Protein AF-A0A7E4UP81-F1 (afdb_monomer)

pLDDT: mean 72.18, std 16.1, range [40.69, 91.38]

Sequence (116 aa):
MKLLLFVCFVAIYFVFVLARPSNDDQINLTSLDVSQNCSMCETVYGTVLKNVKPAEIADENAAHSYLFGECNYFRQLHAPFWQFCFELYTSHFQEVWDDLKGNVSVPVACAGLLAC

Foldseek 3Di:
DVPVVVVVVVVVVVVVVVPPPPPPLDDPPVPDDLVVLLVLLLVLLVQLLVPDDCQCLVDLVSVLVSLVVSLVVVVVVDSVSSVSSVCCSPPVSVLSSVCSVVVHDSNVSSCVPRVD

Mean predicted aligned error: 11.94 Å

Secondary structure (DSSP, 8-state):
--HHHHHHHHHHHHHHHH-PPPTTS---GGGS-HHHHHHHHHHHHHHHHHH--GGGSSSHHHHHHHHHHHHHHHHHH-HHHHHHHHHHHHHSHHHHHHHHHHT--HHHHHHHHH--

Neares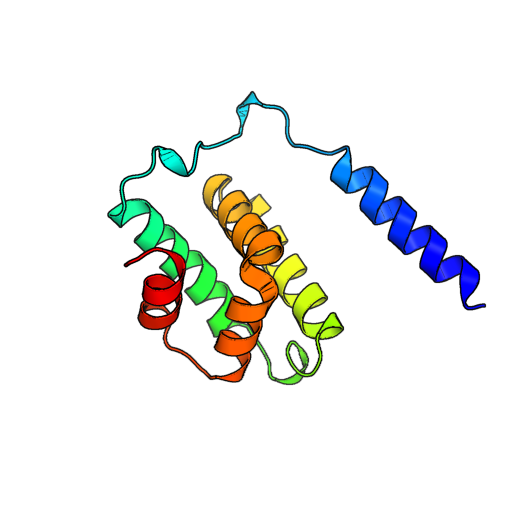t PDB structures (foldseek):
  2l3l-assembly1_A  TM=3.441E-01  e=9.301E+00  Homo sapiens

Organism: Panagrellus redivivus (NCBI:txid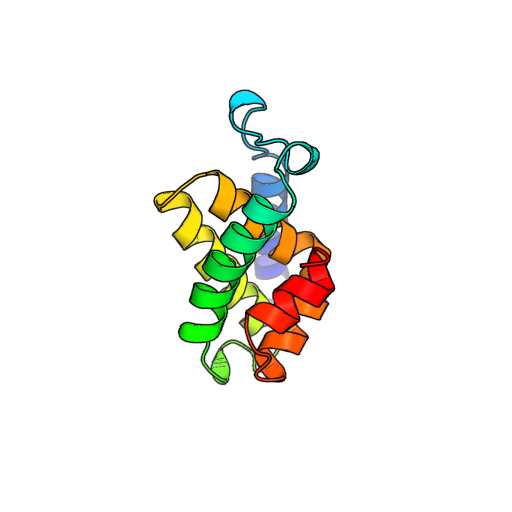6233)

Solvent-accessible surface area (backbone atoms only — not comparable to full-atom values): 6754 Å² total; per-residue (Å²): 130,72,67,64,60,53,53,52,52,52,52,53,50,52,57,51,69,68,57,60,77,63,85,87,73,67,73,61,73,88,75,52,54,70,70,55,53,41,54,49,38,41,52,52,44,46,54,51,66,70,68,62,48,74,76,39,60,70,43,72,68,37,32,50,55,44,54,54,51,56,27,58,54,29,58,76,74,42,68,67,57,18,52,52,39,46,46,41,60,72,77,36,39,69,63,55,50,50,38,66,74,64,72,55,54,48,71,59,56,36,26,75,76,69,75,92

Structure (mmCIF, N/CA/C/O backbone):
data_AF-A0A7E4UP81-F1
#
_entry.id   AF-A0A7E4UP81-F1
#
loop_
_atom_site.group_PDB
_atom_site.id
_atom_site.type_symbol
_atom_site.label_atom_id
_atom_site.label_alt_id
_atom_site.label_comp_id
_atom_site.label_asym_id
_atom_site.label_entity_id
_atom_site.label_seq_id
_atom_site.pdbx_PDB_ins_code
_atom_site.Cartn_x
_atom_site.Cartn_y
_atom_site.Cartn_z
_atom_site.occupancy
_atom_site.B_iso_or_equiv
_atom_site.auth_seq_id
_atom_site.auth_comp_id
_atom_site.auth_asym_id
_atom_site.auth_atom_id
_atom_site.pdbx_PDB_model_num
ATOM 1 N N . MET A 1 1 ? -14.163 28.470 11.508 1.00 48.84 1 MET A N 1
ATOM 2 C CA . MET A 1 1 ? -12.915 27.666 11.474 1.00 48.84 1 MET A CA 1
ATOM 3 C C . MET A 1 1 ? -12.943 26.451 10.528 1.00 48.84 1 MET A C 1
ATOM 5 O O . MET A 1 1 ? -11.920 25.800 10.419 1.00 48.84 1 MET A O 1
ATOM 9 N N . LYS A 1 2 ? -14.035 26.146 9.799 1.00 48.38 2 LYS A N 1
ATOM 10 C CA . LYS A 1 2 ? -14.081 25.011 8.843 1.00 48.38 2 LYS A CA 1
ATOM 11 C C . LYS A 1 2 ? -13.632 25.346 7.408 1.00 48.38 2 LYS A C 1
ATOM 13 O O . LYS A 1 2 ? -13.242 24.452 6.675 1.00 48.38 2 LYS A O 1
ATOM 18 N N . LEU A 1 3 ? -13.632 26.627 7.027 1.00 40.69 3 LEU A N 1
ATOM 19 C CA . LEU A 1 3 ? -13.307 27.059 5.660 1.00 40.69 3 LEU A CA 1
ATOM 20 C C . LEU A 1 3 ? -11.794 27.073 5.363 1.00 40.69 3 LEU A C 1
ATOM 22 O O . LEU A 1 3 ? -11.383 26.786 4.248 1.00 40.69 3 LEU A O 1
ATOM 26 N N . LEU A 1 4 ? -10.960 27.358 6.370 1.00 46.19 4 LEU A N 1
ATOM 27 C CA . LEU A 1 4 ? -9.501 27.465 6.210 1.00 46.19 4 LEU A CA 1
ATOM 28 C C . LEU A 1 4 ? -8.827 26.110 5.934 1.00 46.19 4 LEU A C 1
ATOM 30 O O . LEU A 1 4 ? -7.878 26.049 5.162 1.00 46.19 4 LEU A O 1
ATOM 34 N N . LEU A 1 5 ? -9.346 25.020 6.509 1.00 52.12 5 LEU A N 1
ATOM 35 C CA . LEU A 1 5 ? -8.818 23.669 6.282 1.00 52.12 5 LEU A CA 1
ATOM 36 C C . LEU A 1 5 ? -9.119 23.159 4.866 1.00 52.12 5 LEU A C 1
ATOM 38 O O . LEU A 1 5 ? -8.277 22.498 4.264 1.00 52.12 5 LEU A O 1
ATOM 42 N N . PHE A 1 6 ? -10.281 23.517 4.313 1.00 45.75 6 PHE A N 1
ATOM 43 C CA . PHE A 1 6 ? -10.682 23.104 2.967 1.00 45.75 6 PHE A CA 1
ATOM 44 C C . PHE A 1 6 ? -9.826 23.782 1.885 1.00 45.75 6 PHE A C 1
ATOM 46 O O . PHE A 1 6 ? -9.411 23.141 0.926 1.00 45.75 6 PHE A O 1
ATOM 53 N N . VAL A 1 7 ? -9.484 25.061 2.077 1.00 51.50 7 VAL A N 1
ATOM 54 C CA . VAL A 1 7 ? -8.616 25.807 1.149 1.00 51.50 7 VAL A CA 1
ATOM 55 C C . VAL A 1 7 ? -7.185 25.261 1.160 1.00 51.50 7 VAL A C 1
ATOM 57 O O . VAL A 1 7 ? -6.587 25.130 0.095 1.00 51.50 7 VAL A O 1
ATOM 60 N N . CYS A 1 8 ? -6.655 24.865 2.323 1.00 52.09 8 CYS A N 1
ATOM 61 C CA . CYS A 1 8 ? -5.348 24.204 2.392 1.00 52.09 8 CYS A CA 1
ATOM 62 C C . CYS A 1 8 ? -5.345 22.848 1.676 1.00 52.09 8 CYS A C 1
ATOM 64 O O . CYS A 1 8 ? -4.406 22.557 0.942 1.00 52.09 8 CYS A O 1
ATOM 66 N N . PHE A 1 9 ? -6.399 22.043 1.836 1.00 50.94 9 PHE A N 1
ATOM 67 C CA . PHE A 1 9 ? -6.503 20.743 1.168 1.00 50.94 9 PHE A CA 1
ATOM 68 C C . PHE A 1 9 ? -6.563 20.875 -0.356 1.00 50.94 9 PHE A C 1
ATOM 70 O O . PHE A 1 9 ? -5.840 20.172 -1.057 1.00 50.94 9 PHE A O 1
ATOM 77 N N . VAL A 1 10 ? -7.359 21.816 -0.873 1.00 54.91 10 VAL A N 1
ATOM 78 C CA . VAL A 1 10 ? -7.467 22.054 -2.322 1.00 54.91 10 VAL A CA 1
ATOM 79 C C . VAL A 1 10 ? -6.175 22.646 -2.888 1.00 54.91 10 VAL A C 1
ATOM 81 O O . VAL A 1 10 ? -5.772 22.264 -3.981 1.00 54.91 10 VAL A O 1
ATOM 84 N N . ALA A 1 11 ? -5.490 23.525 -2.149 1.00 51.44 11 ALA A N 1
ATOM 85 C CA . ALA A 1 11 ? -4.212 24.094 -2.576 1.00 51.44 11 ALA A CA 1
ATOM 86 C C . ALA A 1 11 ? -3.093 23.041 -2.627 1.00 51.44 11 ALA A C 1
ATOM 88 O O . ALA A 1 11 ? -2.320 23.023 -3.582 1.00 51.44 11 ALA A O 1
ATOM 89 N N . ILE A 1 12 ? -3.039 22.130 -1.649 1.00 56.78 12 ILE A N 1
ATOM 90 C CA . ILE A 1 12 ? -2.126 20.981 -1.682 1.00 56.78 12 ILE A CA 1
ATOM 91 C C . ILE A 1 12 ? -2.496 20.086 -2.871 1.00 56.78 12 ILE A C 1
ATOM 93 O O . ILE A 1 12 ? -1.644 19.802 -3.701 1.00 56.78 12 ILE A O 1
ATOM 97 N N . TYR A 1 13 ? -3.769 19.740 -3.058 1.00 52.66 13 TYR A N 1
ATOM 98 C CA . TYR A 1 13 ? -4.192 18.929 -4.204 1.00 52.66 13 TYR A CA 1
ATOM 99 C C . TYR A 1 13 ? -3.791 19.562 -5.553 1.00 52.66 13 TYR A C 1
ATOM 101 O O . TYR A 1 13 ? -3.226 18.888 -6.410 1.00 52.66 13 TYR A O 1
ATOM 109 N N . PHE A 1 14 ? -3.980 20.876 -5.724 1.00 46.19 14 PHE A N 1
ATOM 110 C CA . PHE A 1 14 ? -3.633 21.593 -6.958 1.00 46.19 14 PHE A CA 1
ATOM 111 C C . PHE A 1 14 ? -2.127 21.670 -7.234 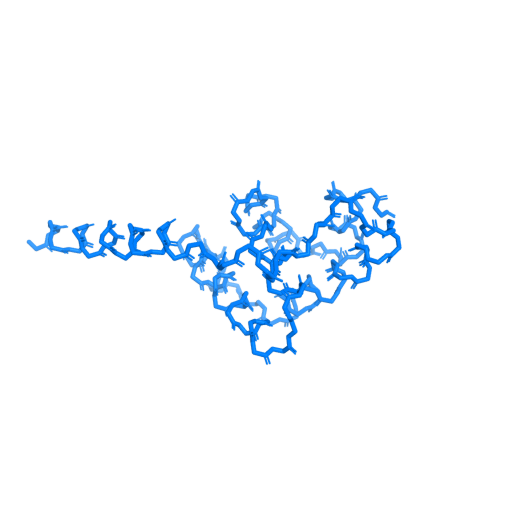1.00 46.19 14 PHE A C 1
ATOM 113 O O . PHE A 1 14 ? -1.710 21.533 -8.384 1.00 46.19 14 PHE A O 1
ATOM 120 N N . VAL A 1 15 ? -1.298 21.864 -6.203 1.00 52.16 15 VAL A N 1
ATOM 121 C CA . VAL A 1 15 ? 0.167 21.884 -6.362 1.00 52.16 15 VAL A CA 1
ATOM 122 C C . VAL A 1 15 ? 0.689 20.504 -6.774 1.00 52.16 15 VAL A C 1
ATOM 124 O O . VAL A 1 15 ? 1.609 20.422 -7.584 1.00 52.16 15 VAL A O 1
ATOM 127 N N . PHE A 1 16 ? 0.074 19.420 -6.296 1.00 46.56 16 PHE A N 1
ATOM 128 C CA . PHE A 1 16 ? 0.490 18.054 -6.626 1.00 46.56 16 PHE A CA 1
ATOM 129 C C . PHE A 1 16 ? -0.082 17.539 -7.957 1.00 46.56 16 PHE A C 1
ATOM 131 O O . PHE A 1 16 ? 0.612 16.811 -8.661 1.00 46.56 16 PHE A O 1
ATOM 138 N N . VAL A 1 17 ? -1.279 17.977 -8.369 1.00 46.94 17 VAL A N 1
ATOM 139 C CA . VAL A 1 17 ? -1.822 17.701 -9.718 1.00 46.94 17 VAL A CA 1
ATOM 140 C C . VAL A 1 17 ? -0.967 18.357 -10.814 1.00 46.94 17 VAL A C 1
ATOM 142 O O . VAL A 1 17 ? -0.847 17.812 -11.911 1.00 46.94 17 VAL A O 1
ATOM 145 N N . LEU A 1 18 ? -0.333 19.498 -10.518 1.00 43.16 18 LEU A N 1
ATOM 146 C CA . LEU A 1 18 ? 0.603 20.170 -11.429 1.00 43.16 18 LEU A CA 1
ATOM 147 C C . LEU A 1 18 ? 2.055 19.697 -11.280 1.00 43.16 18 LEU A C 1
ATOM 149 O O . LEU A 1 18 ? 2.826 19.824 -12.228 1.00 43.16 18 LEU A O 1
ATOM 153 N N . ALA A 1 19 ? 2.420 19.084 -10.152 1.00 44.66 19 ALA A N 1
ATOM 154 C CA . ALA A 1 19 ? 3.667 18.341 -10.000 1.00 44.66 19 ALA A CA 1
ATOM 155 C C . ALA A 1 19 ? 3.542 16.939 -10.623 1.00 44.66 19 ALA A C 1
ATOM 157 O O . ALA A 1 19 ? 3.831 15.926 -9.985 1.00 44.66 19 ALA A O 1
ATOM 158 N N . ARG A 1 20 ? 3.121 16.867 -11.893 1.00 44.19 20 ARG A N 1
ATOM 159 C CA . ARG A 1 20 ? 3.411 15.681 -12.699 1.00 44.19 20 ARG A CA 1
ATOM 160 C C . ARG A 1 20 ? 4.936 15.550 -12.761 1.00 44.19 20 ARG A C 1
ATOM 162 O O . ARG A 1 20 ? 5.588 16.522 -13.154 1.00 44.19 20 ARG A O 1
ATOM 169 N N . PRO A 1 21 ? 5.521 14.406 -12.372 1.00 43.66 21 PRO A N 1
ATOM 170 C CA . PRO A 1 21 ? 6.930 14.165 -12.638 1.00 43.66 21 PRO A CA 1
ATOM 171 C C . PRO A 1 21 ? 7.177 14.334 -14.142 1.00 43.66 21 PRO A C 1
ATOM 173 O O . PRO A 1 21 ? 6.340 13.945 -14.959 1.00 43.66 21 PRO A O 1
ATOM 176 N N . SER A 1 22 ? 8.292 14.988 -14.478 1.00 41.19 22 SER A N 1
ATOM 177 C CA . SER A 1 22 ? 8.764 15.171 -15.852 1.00 41.19 22 SER A CA 1
ATOM 178 C C . SER A 1 22 ? 8.688 13.844 -16.611 1.00 41.19 22 SER A C 1
ATOM 180 O O . SER A 1 22 ? 8.999 12.796 -16.048 1.00 41.19 22 SER A O 1
ATOM 182 N N . ASN A 1 23 ? 8.283 13.896 -17.881 1.00 47.31 23 ASN A N 1
ATOM 183 C CA . ASN A 1 23 ? 8.056 12.739 -18.760 1.00 47.31 23 ASN A CA 1
ATOM 184 C C . ASN A 1 23 ? 9.260 11.780 -18.915 1.00 47.31 23 ASN A C 1
ATOM 186 O O . ASN A 1 23 ? 9.097 10.734 -19.533 1.00 47.31 23 ASN A O 1
ATOM 190 N N . ASP A 1 24 ? 10.436 12.106 -18.376 1.00 41.22 24 ASP A N 1
ATOM 191 C CA . ASP A 1 24 ? 11.652 11.290 -18.481 1.00 41.22 24 ASP A CA 1
ATOM 192 C C . ASP A 1 24 ? 11.745 10.147 -17.451 1.00 41.22 24 ASP A C 1
ATOM 194 O O . ASP A 1 24 ? 12.525 9.222 -17.654 1.00 41.22 24 ASP A O 1
ATOM 198 N N . ASP A 1 25 ? 10.926 10.158 -16.390 1.00 47.91 25 ASP A N 1
ATOM 199 C CA . ASP A 1 25 ? 10.900 9.095 -15.365 1.00 47.91 25 ASP A CA 1
ATOM 200 C C . ASP A 1 25 ? 9.643 8.209 -15.431 1.00 47.91 25 ASP A C 1
ATOM 202 O O . ASP A 1 25 ? 9.455 7.344 -14.574 1.00 47.91 25 ASP A O 1
ATOM 206 N N . GLN A 1 26 ? 8.738 8.406 -16.400 1.00 47.19 26 GLN A N 1
ATOM 207 C CA . GLN A 1 26 ? 7.569 7.532 -16.543 1.00 47.19 26 GLN A CA 1
ATOM 208 C C . GLN A 1 26 ? 7.999 6.154 -17.043 1.00 47.19 26 GLN A C 1
ATOM 210 O O . GLN A 1 26 ? 8.260 5.958 -18.230 1.00 47.19 26 GLN A O 1
ATOM 215 N N . ILE A 1 27 ? 8.022 5.173 -16.142 1.00 51.94 27 ILE A N 1
ATOM 216 C CA . ILE A 1 27 ? 8.048 3.781 -16.559 1.00 51.94 27 ILE A CA 1
ATOM 217 C C . ILE A 1 27 ? 6.667 3.496 -17.121 1.00 51.94 27 ILE A C 1
ATOM 219 O O . ILE A 1 27 ? 5.651 3.616 -16.436 1.00 51.94 27 ILE A O 1
ATOM 223 N N . ASN A 1 28 ? 6.631 3.164 -18.406 1.00 47.62 28 ASN A N 1
ATOM 224 C CA . ASN A 1 28 ? 5.407 2.740 -19.043 1.00 47.62 28 ASN A CA 1
ATOM 225 C C . ASN A 1 28 ? 5.040 1.365 -18.469 1.00 47.62 28 ASN A C 1
ATOM 227 O O . ASN A 1 28 ? 5.555 0.339 -18.906 1.00 47.62 28 ASN A O 1
ATOM 231 N N . LEU A 1 29 ? 4.166 1.347 -17.464 1.00 51.94 29 LEU A N 1
ATOM 232 C CA . LEU A 1 29 ? 3.684 0.127 -16.806 1.00 51.94 29 LEU A CA 1
ATOM 233 C C . LEU A 1 29 ? 3.055 -0.869 -17.800 1.00 51.94 29 LEU A C 1
ATOM 235 O O . LEU A 1 29 ? 2.999 -2.064 -17.529 1.00 51.94 29 LEU A O 1
ATOM 239 N N . THR A 1 30 ? 2.666 -0.396 -18.992 1.00 51.09 30 THR A N 1
ATOM 240 C CA . THR A 1 30 ? 2.170 -1.232 -20.098 1.00 51.09 30 THR A CA 1
ATOM 241 C C . THR A 1 30 ? 3.256 -2.012 -20.851 1.00 51.09 30 THR A C 1
ATOM 243 O O . THR A 1 30 ? 2.918 -2.880 -21.652 1.00 51.09 30 THR A O 1
ATOM 246 N N . SER A 1 31 ? 4.547 -1.734 -20.618 1.00 50.12 31 SER A N 1
ATOM 247 C CA . SER A 1 31 ? 5.674 -2.473 -21.213 1.00 50.12 31 SER A CA 1
ATOM 248 C C . SER A 1 31 ? 6.398 -3.406 -20.238 1.00 50.12 31 SER A C 1
ATOM 250 O O . SER A 1 31 ? 7.404 -3.999 -20.623 1.00 50.12 31 SER A O 1
ATOM 252 N N . LEU A 1 32 ? 5.936 -3.517 -18.988 1.00 56.88 32 LEU A N 1
ATOM 253 C CA . LEU A 1 32 ? 6.443 -4.527 -18.060 1.00 56.88 32 LEU A CA 1
ATOM 254 C C . LEU A 1 32 ? 5.816 -5.888 -18.382 1.00 56.88 32 LEU A C 1
ATOM 256 O O . LEU A 1 32 ? 4.606 -5.997 -18.579 1.00 56.88 32 LEU A O 1
ATOM 260 N N . ASP A 1 33 ? 6.644 -6.933 -18.405 1.00 58.72 33 ASP A N 1
ATOM 261 C CA . ASP A 1 33 ? 6.169 -8.318 -18.447 1.00 58.72 33 ASP A CA 1
ATOM 262 C C . ASP A 1 33 ? 5.257 -8.594 -17.237 1.00 58.72 33 ASP A C 1
ATOM 264 O O . ASP A 1 33 ? 5.520 -8.106 -16.134 1.00 58.72 33 ASP A O 1
ATOM 268 N N . VAL A 1 34 ? 4.213 -9.416 -17.408 1.00 63.56 34 VAL A N 1
ATOM 269 C CA . VAL A 1 34 ? 3.241 -9.755 -16.340 1.00 63.56 34 VAL A CA 1
ATOM 270 C C . VAL A 1 34 ? 3.953 -10.207 -15.056 1.00 63.56 34 VAL A C 1
ATOM 272 O O . VAL A 1 34 ? 3.589 -9.805 -13.956 1.00 63.56 34 VAL A O 1
ATOM 275 N N . SER A 1 35 ? 5.047 -10.961 -15.191 1.00 60.97 35 SER A N 1
ATOM 276 C CA . SER A 1 35 ? 5.868 -11.427 -14.066 1.00 60.97 35 SER A CA 1
ATOM 277 C C . SER A 1 35 ? 6.556 -10.300 -13.280 1.00 60.97 35 SER A C 1
ATOM 279 O O . SER A 1 35 ? 6.707 -10.406 -12.061 1.00 60.97 35 SER A O 1
ATOM 281 N N . GLN A 1 36 ? 6.947 -9.208 -13.942 1.00 67.62 36 GLN A N 1
ATOM 282 C CA . GLN A 1 36 ? 7.546 -8.040 -13.293 1.00 67.62 36 GLN A CA 1
ATOM 283 C C . GLN A 1 36 ? 6.486 -7.224 -12.546 1.00 67.62 36 GLN A C 1
ATOM 285 O O . GLN A 1 36 ? 6.736 -6.797 -11.418 1.00 67.62 36 GLN A O 1
ATOM 290 N N . ASN A 1 37 ? 5.286 -7.093 -13.120 1.00 70.75 37 ASN A N 1
ATOM 291 C CA . ASN A 1 37 ? 4.146 -6.453 -12.459 1.00 70.75 37 ASN A CA 1
ATOM 292 C C . ASN A 1 37 ? 3.713 -7.219 -11.200 1.00 70.75 37 ASN A C 1
ATOM 294 O O . ASN A 1 37 ? 3.464 -6.601 -10.166 1.00 70.75 37 ASN A O 1
ATOM 298 N N . CYS A 1 38 ? 3.724 -8.553 -11.238 1.00 76.12 38 CYS A N 1
ATOM 299 C CA . CYS A 1 38 ? 3.416 -9.370 -10.064 1.00 76.12 38 CYS A CA 1
ATOM 300 C C . CYS A 1 38 ? 4.463 -9.226 -8.957 1.00 76.12 38 CYS A C 1
ATOM 302 O O . CYS A 1 38 ? 4.103 -9.000 -7.807 1.00 76.12 38 CYS A O 1
ATOM 304 N N . SER A 1 39 ? 5.758 -9.257 -9.288 1.00 80.94 39 SER A N 1
ATOM 305 C CA . SER A 1 39 ? 6.820 -9.062 -8.289 1.00 80.94 39 SER A CA 1
ATOM 306 C C . SER A 1 39 ? 6.791 -7.661 -7.657 1.00 80.94 39 SER A C 1
ATOM 308 O O . SER A 1 39 ? 7.006 -7.510 -6.447 1.00 80.94 39 SER A O 1
ATOM 310 N N . MET A 1 40 ? 6.485 -6.628 -8.449 1.00 80.31 40 MET A N 1
ATOM 311 C CA . MET A 1 40 ? 6.286 -5.272 -7.934 1.00 80.31 40 MET A CA 1
ATOM 312 C C . MET A 1 40 ? 5.062 -5.186 -7.029 1.00 80.31 40 MET A C 1
ATOM 314 O O . MET A 1 40 ? 5.159 -4.609 -5.944 1.00 80.31 40 MET A O 1
ATOM 318 N N . CYS A 1 41 ? 3.953 -5.808 -7.430 1.00 83.50 41 CYS A N 1
ATOM 319 C CA . CYS A 1 41 ? 2.758 -5.887 -6.608 1.00 83.50 41 CYS A CA 1
ATOM 320 C C . CYS A 1 41 ? 3.040 -6.570 -5.274 1.00 83.50 41 CYS A C 1
ATOM 322 O O . CYS A 1 41 ? 2.751 -5.986 -4.234 1.00 83.50 41 CYS A O 1
ATOM 324 N N . GLU A 1 42 ? 3.694 -7.732 -5.281 1.00 85.50 42 GLU A N 1
ATOM 325 C CA . GLU A 1 42 ? 4.021 -8.460 -4.056 1.00 85.50 42 GLU A CA 1
ATOM 326 C C . GLU A 1 42 ? 4.896 -7.643 -3.105 1.00 85.50 42 GLU A C 1
ATOM 328 O O . GLU A 1 42 ? 4.708 -7.679 -1.890 1.00 85.50 42 GLU A O 1
ATOM 333 N N . THR A 1 43 ? 5.835 -6.874 -3.652 1.00 86.12 43 THR A N 1
ATOM 334 C CA . THR A 1 43 ? 6.698 -6.004 -2.851 1.00 86.12 43 THR A CA 1
ATOM 335 C C . THR A 1 43 ? 5.900 -4.858 -2.234 1.00 86.12 43 THR A C 1
ATOM 337 O O . THR A 1 43 ? 5.999 -4.621 -1.031 1.00 86.12 43 THR A O 1
ATOM 340 N N . VAL A 1 44 ? 5.083 -4.162 -3.032 1.00 85.88 44 VAL A N 1
ATOM 341 C CA . VAL A 1 44 ? 4.292 -3.021 -2.551 1.00 85.88 44 VAL A CA 1
ATOM 342 C C . VAL A 1 44 ? 3.232 -3.476 -1.553 1.00 85.88 44 VAL A C 1
ATOM 344 O O . VAL A 1 44 ? 3.217 -2.989 -0.422 1.00 85.88 44 VAL A O 1
ATOM 347 N N . TYR A 1 45 ? 2.410 -4.463 -1.911 1.00 86.62 45 TYR A N 1
ATOM 348 C CA . TYR A 1 45 ? 1.413 -5.036 -1.008 1.00 86.62 45 TYR A CA 1
ATOM 349 C C . TYR A 1 45 ? 2.045 -5.680 0.219 1.00 86.62 45 TYR A C 1
ATOM 351 O O . TYR A 1 45 ? 1.509 -5.549 1.313 1.00 86.62 45 TYR A O 1
ATOM 359 N N . GLY A 1 46 ? 3.192 -6.343 0.075 1.00 84.25 46 GLY A N 1
ATOM 360 C CA . GLY A 1 46 ? 3.912 -6.940 1.194 1.00 84.25 46 GLY A CA 1
ATOM 361 C C . GLY A 1 46 ? 4.353 -5.904 2.223 1.00 84.25 46 GLY A C 1
ATOM 362 O O . GLY A 1 46 ? 4.240 -6.150 3.422 1.00 84.25 46 GLY A O 1
ATOM 363 N N . THR A 1 47 ? 4.812 -4.731 1.787 1.00 83.88 47 THR A N 1
ATOM 364 C CA . THR A 1 47 ? 5.153 -3.632 2.700 1.00 83.88 47 THR A CA 1
ATOM 365 C C . THR A 1 47 ? 3.909 -3.025 3.342 1.00 83.88 47 THR A C 1
ATOM 367 O O . THR A 1 47 ? 3.875 -2.892 4.566 1.00 83.88 47 THR A O 1
ATOM 370 N N . VAL A 1 48 ? 2.882 -2.722 2.543 1.00 84.88 48 VAL A N 1
ATOM 371 C CA . VAL A 1 48 ? 1.637 -2.101 3.020 1.00 84.88 48 VAL A CA 1
ATOM 372 C C . VAL A 1 48 ? 0.907 -3.030 4.004 1.00 84.88 48 VAL A C 1
ATOM 374 O O . VAL A 1 48 ? 0.600 -2.640 5.123 1.00 84.88 48 VAL A O 1
ATOM 377 N N . LEU A 1 49 ? 0.694 -4.303 3.664 1.00 79.50 49 LEU A N 1
ATOM 378 C CA . LEU A 1 49 ? -0.003 -5.253 4.543 1.00 79.50 49 LEU A CA 1
ATOM 379 C C . LEU A 1 49 ? 0.795 -5.614 5.802 1.00 79.50 49 LEU A C 1
ATOM 381 O O . LEU A 1 49 ? 0.208 -5.951 6.825 1.00 79.50 49 LEU A O 1
ATOM 385 N N . LYS A 1 50 ? 2.131 -5.571 5.762 1.00 78.38 50 LYS A N 1
ATOM 386 C CA . LYS A 1 50 ? 2.952 -5.925 6.930 1.00 78.38 50 LYS A CA 1
ATOM 387 C C . LYS A 1 50 ? 2.934 -4.849 8.012 1.00 78.38 50 LYS A C 1
ATOM 389 O O . LYS A 1 50 ? 3.060 -5.176 9.193 1.00 78.38 50 LYS A O 1
ATOM 394 N N . ASN A 1 51 ? 2.845 -3.585 7.611 1.00 79.88 51 ASN A N 1
ATOM 395 C CA . ASN A 1 51 ? 2.984 -2.453 8.524 1.00 79.88 51 ASN A CA 1
ATOM 396 C C . ASN A 1 51 ? 1.638 -1.886 8.985 1.00 79.88 51 ASN A C 1
ATOM 398 O O . ASN A 1 51 ? 1.618 -1.172 9.990 1.00 79.88 51 ASN A O 1
ATOM 402 N N . VAL A 1 52 ? 0.545 -2.232 8.298 1.00 86.69 52 VAL A N 1
ATOM 403 C CA . VAL A 1 52 ? -0.785 -1.699 8.586 1.00 86.69 52 VAL A CA 1
ATOM 404 C C . VAL A 1 52 ? -1.282 -2.105 9.972 1.00 86.69 52 VAL A C 1
ATOM 406 O O . VAL A 1 52 ? -1.251 -3.268 10.384 1.00 86.69 52 VAL A O 1
ATOM 409 N N . LYS A 1 53 ? -1.788 -1.121 10.708 1.00 88.75 53 LYS A N 1
ATOM 410 C CA . LYS A 1 53 ? -2.448 -1.297 12.001 1.00 88.75 53 LYS A CA 1
ATOM 411 C C . LYS A 1 53 ? -3.952 -1.090 11.853 1.00 88.75 53 LYS A C 1
ATOM 413 O O . LYS A 1 53 ? -4.381 -0.276 11.041 1.00 88.75 53 LYS A O 1
ATOM 418 N N . PRO A 1 54 ? -4.781 -1.697 12.722 1.00 84.62 54 PRO A N 1
ATOM 419 C CA . PRO A 1 54 ? -6.234 -1.517 12.663 1.00 84.62 54 PRO A CA 1
ATOM 420 C C . PRO A 1 54 ? -6.690 -0.049 12.699 1.00 84.62 54 PRO A C 1
ATOM 422 O O . PRO A 1 54 ? -7.668 0.309 12.055 1.00 84.62 54 PRO A O 1
ATOM 425 N N . ALA A 1 55 ? -5.968 0.815 13.420 1.00 86.06 55 ALA A N 1
ATOM 426 C CA . ALA A 1 55 ? -6.273 2.245 13.496 1.00 86.06 55 ALA A CA 1
ATOM 427 C C . ALA A 1 55 ? -6.023 2.998 12.175 1.00 86.06 55 ALA A C 1
ATOM 429 O O . ALA A 1 55 ? -6.640 4.030 11.939 1.00 86.06 55 ALA A O 1
ATOM 430 N N . GLU A 1 56 ? -5.133 2.488 11.325 1.00 86.38 56 GLU A N 1
ATOM 431 C CA . GLU A 1 56 ? -4.749 3.100 10.047 1.00 86.38 56 GLU A CA 1
ATOM 432 C C . GLU A 1 56 ? -5.748 2.776 8.930 1.00 86.38 56 GLU A C 1
ATOM 434 O O . 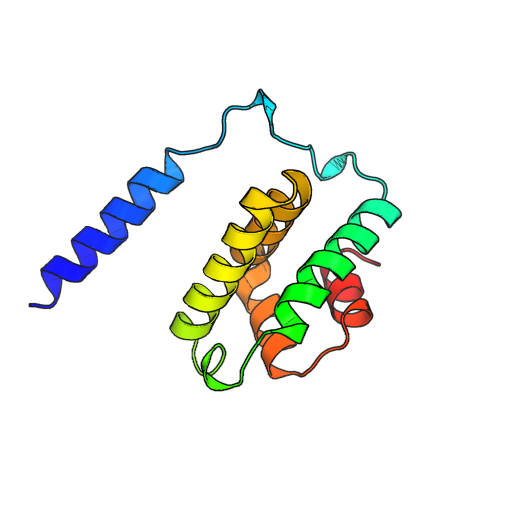GLU A 1 56 ? -5.722 3.417 7.891 1.00 86.38 56 GLU A O 1
ATOM 439 N N . ILE A 1 57 ? -6.663 1.828 9.158 1.00 87.75 57 ILE A N 1
ATOM 440 C CA . ILE A 1 57 ? -7.707 1.420 8.202 1.00 87.75 57 ILE A CA 1
ATOM 441 C C . ILE A 1 57 ? -9.119 1.482 8.794 1.00 87.75 57 ILE A C 1
ATOM 443 O O . ILE A 1 57 ? -10.063 0.956 8.202 1.00 87.75 57 ILE A O 1
ATOM 447 N N . ALA A 1 58 ? -9.260 2.115 9.962 1.00 87.00 58 ALA A N 1
ATOM 448 C CA . ALA A 1 58 ? -10.520 2.224 10.695 1.00 87.00 58 ALA A CA 1
ATOM 449 C C . ALA A 1 58 ? -11.581 3.037 9.936 1.00 87.00 58 ALA A C 1
ATOM 451 O O . ALA A 1 58 ? -12.775 2.762 10.046 1.00 87.00 58 ALA A O 1
ATOM 452 N N . ASP A 1 59 ? -11.138 4.023 9.160 1.00 91.38 59 ASP A N 1
ATOM 453 C CA . ASP A 1 59 ? -11.965 4.826 8.274 1.00 91.38 59 ASP A CA 1
ATOM 454 C C . ASP A 1 59 ? -11.186 5.214 7.011 1.00 91.38 59 ASP A C 1
ATOM 456 O O . ASP A 1 59 ? -9.974 5.009 6.907 1.00 91.38 59 ASP A O 1
ATOM 460 N N . GLU A 1 60 ? -11.910 5.771 6.046 1.00 87.56 60 GLU A N 1
ATOM 461 C CA . GLU A 1 60 ? -11.392 6.121 4.725 1.00 87.56 60 GLU A CA 1
ATOM 462 C C . GLU A 1 60 ? -10.258 7.160 4.788 1.00 87.56 60 GLU A C 1
ATOM 464 O O . GLU A 1 60 ? -9.267 7.052 4.068 1.00 87.56 60 GLU A O 1
ATOM 469 N N . ASN A 1 61 ? -10.338 8.142 5.694 1.00 89.19 61 ASN A N 1
ATOM 470 C CA . ASN A 1 61 ? -9.316 9.185 5.818 1.00 89.19 61 ASN A CA 1
ATOM 471 C C . ASN A 1 61 ? -8.027 8.643 6.441 1.00 89.19 61 ASN A C 1
ATOM 473 O O . ASN A 1 61 ? -6.924 9.033 6.034 1.00 89.19 61 ASN A O 1
ATOM 477 N N . ALA A 1 62 ? -8.162 7.758 7.430 1.00 87.38 62 ALA A N 1
ATOM 478 C CA . ALA A 1 62 ? -7.033 7.041 8.005 1.00 87.38 62 ALA A CA 1
ATOM 479 C C . ALA A 1 62 ? -6.338 6.193 6.928 1.00 87.38 62 ALA A C 1
ATOM 481 O O . ALA A 1 62 ? -5.123 6.315 6.758 1.00 87.38 62 ALA A O 1
ATOM 482 N N . ALA A 1 63 ? -7.118 5.455 6.128 1.00 87.69 63 ALA A N 1
ATOM 483 C CA . ALA A 1 63 ? -6.605 4.618 5.047 1.00 87.69 63 ALA A CA 1
ATOM 484 C C . ALA A 1 63 ? -5.892 5.440 3.962 1.00 87.69 63 ALA A C 1
ATOM 486 O O . ALA A 1 63 ? -4.791 5.079 3.543 1.00 87.69 63 ALA A O 1
ATOM 487 N N . HIS A 1 64 ? -6.453 6.588 3.561 1.00 88.44 64 HIS A N 1
ATOM 488 C CA . HIS A 1 64 ? -5.790 7.512 2.637 1.00 88.44 64 HIS A CA 1
ATOM 489 C C . HIS A 1 64 ? -4.452 8.009 3.183 1.00 88.44 64 HIS A C 1
ATOM 491 O O . HIS A 1 64 ? -3.450 8.003 2.470 1.00 88.44 64 HIS A O 1
ATOM 497 N N . SER A 1 65 ? -4.430 8.433 4.449 1.00 89.62 65 SER A N 1
ATOM 498 C CA . SER A 1 65 ? -3.219 8.955 5.089 1.00 89.62 65 SER A CA 1
ATOM 499 C C . SER A 1 65 ? -2.133 7.885 5.186 1.00 89.62 65 SER A C 1
ATOM 501 O O . SER A 1 65 ? -0.961 8.169 4.936 1.00 89.62 65 SER A O 1
ATOM 503 N N . TYR A 1 66 ? -2.533 6.655 5.509 1.00 89.56 66 TYR A N 1
ATOM 504 C CA . TYR A 1 66 ? -1.652 5.501 5.595 1.00 89.56 66 TYR A CA 1
ATOM 505 C C . TYR A 1 66 ? -1.053 5.130 4.232 1.00 89.56 66 TYR A C 1
ATOM 507 O O . TYR A 1 66 ? 0.166 5.173 4.069 1.00 89.56 66 TYR A O 1
ATOM 515 N N . LEU A 1 67 ? -1.897 4.859 3.230 1.00 87.94 67 LEU A N 1
ATOM 516 C CA . LEU A 1 67 ? -1.455 4.473 1.885 1.00 87.94 67 LEU A CA 1
ATOM 517 C C . LEU A 1 67 ? -0.591 5.553 1.232 1.00 87.94 67 LEU A C 1
ATOM 519 O O . LEU A 1 67 ? 0.439 5.249 0.635 1.00 87.94 67 LEU A O 1
ATOM 523 N N . PHE A 1 68 ? -0.948 6.827 1.404 1.00 87.81 68 PHE A N 1
ATOM 524 C CA . PHE A 1 68 ? -0.122 7.931 0.928 1.00 87.81 68 PHE A CA 1
ATOM 525 C C . PHE A 1 68 ? 1.259 7.952 1.605 1.00 87.81 68 PHE A C 1
ATOM 527 O O . PHE A 1 68 ? 2.271 8.209 0.946 1.00 87.81 68 PHE A O 1
ATOM 534 N N . GLY A 1 69 ? 1.321 7.679 2.911 1.00 87.88 69 GLY A N 1
ATOM 535 C CA . GLY A 1 69 ? 2.573 7.566 3.661 1.00 87.88 69 GLY A CA 1
ATOM 536 C C . GLY A 1 69 ? 3.464 6.431 3.149 1.00 87.88 69 GLY A C 1
ATOM 537 O O . GLY A 1 69 ? 4.635 6.666 2.842 1.00 87.88 69 GLY A O 1
ATOM 538 N N . GLU A 1 70 ? 2.896 5.237 2.983 1.00 88.00 70 GLU A N 1
ATOM 539 C CA . GLU A 1 70 ? 3.602 4.057 2.465 1.00 88.00 70 GLU A CA 1
ATOM 540 C C . GLU A 1 70 ? 4.090 4.269 1.028 1.00 88.00 70 GLU A C 1
ATOM 542 O O . GLU A 1 70 ? 5.240 3.972 0.705 1.00 88.00 70 GLU A O 1
ATOM 547 N N . CYS A 1 71 ? 3.283 4.881 0.159 1.00 86.69 71 CYS A N 1
ATOM 548 C CA . CYS A 1 71 ? 3.756 5.198 -1.182 1.00 86.69 71 CYS A CA 1
ATOM 549 C C . CYS A 1 71 ? 4.933 6.181 -1.141 1.00 86.69 71 CYS A C 1
ATOM 551 O O . CYS A 1 71 ? 5.950 5.935 -1.784 1.00 86.69 71 CYS A O 1
ATOM 553 N N . ASN A 1 72 ? 4.887 7.238 -0.322 1.00 84.94 72 ASN A N 1
ATOM 554 C CA . ASN A 1 72 ? 6.025 8.162 -0.179 1.00 84.94 72 ASN A CA 1
ATOM 555 C C . ASN A 1 72 ? 7.309 7.500 0.333 1.00 84.94 72 ASN A C 1
ATOM 557 O O . ASN A 1 72 ? 8.397 7.977 0.002 1.00 84.94 72 ASN A O 1
ATOM 561 N N . TYR A 1 73 ? 7.211 6.402 1.080 1.00 84.50 73 TYR A N 1
ATOM 562 C CA . TYR A 1 73 ? 8.373 5.596 1.438 1.00 84.50 73 TYR A CA 1
ATOM 563 C C . TYR A 1 73 ? 9.038 4.975 0.193 1.00 84.50 73 TYR A C 1
ATOM 565 O O . TYR A 1 73 ? 10.251 5.107 0.014 1.00 84.50 73 TYR A O 1
ATOM 573 N N . PHE A 1 74 ? 8.260 4.420 -0.744 1.00 80.44 74 PHE A N 1
ATOM 574 C CA . PHE A 1 74 ? 8.790 3.859 -1.996 1.00 80.44 74 PHE A CA 1
ATOM 575 C C . PHE A 1 74 ? 9.469 4.882 -2.909 1.00 80.44 74 PHE A C 1
ATOM 577 O O . PHE A 1 74 ? 10.391 4.522 -3.646 1.00 80.44 74 PHE A O 1
ATOM 584 N N . ARG A 1 75 ? 9.090 6.164 -2.819 1.00 76.69 75 ARG A N 1
ATOM 585 C CA . ARG A 1 75 ? 9.742 7.255 -3.566 1.00 76.69 75 ARG A CA 1
ATOM 586 C C . ARG A 1 75 ? 11.241 7.348 -3.289 1.00 76.69 75 ARG A C 1
ATOM 588 O O . ARG A 1 75 ? 11.992 7.789 -4.152 1.00 76.69 75 ARG A O 1
ATOM 595 N N . GLN A 1 76 ? 11.668 6.955 -2.091 1.00 73.31 76 GLN A N 1
ATOM 596 C CA . GLN A 1 76 ? 13.072 6.989 -1.677 1.00 73.31 76 GLN A CA 1
ATOM 597 C C . GLN A 1 76 ? 13.824 5.704 -2.030 1.00 73.31 76 GLN A C 1
ATOM 599 O O . GLN A 1 76 ? 15.052 5.707 -2.046 1.00 73.31 76 GLN A O 1
ATOM 604 N N . LEU A 1 77 ? 13.101 4.614 -2.296 1.00 68.88 77 LEU A N 1
ATOM 605 C CA . LEU A 1 77 ? 13.691 3.312 -2.572 1.00 68.88 77 LEU A CA 1
ATOM 606 C C . LEU A 1 77 ? 13.951 3.116 -4.061 1.00 68.88 77 LEU A C 1
ATOM 608 O O . LEU A 1 77 ? 15.071 2.772 -4.432 1.00 68.88 77 LEU A O 1
ATOM 612 N N . HIS A 1 78 ? 12.928 3.287 -4.908 1.00 71.44 78 HIS A N 1
ATOM 613 C CA . HIS A 1 78 ? 13.028 2.944 -6.327 1.00 71.44 78 HIS A CA 1
ATOM 614 C C . HIS A 1 78 ? 11.803 3.460 -7.122 1.00 71.44 78 HIS A C 1
ATOM 616 O O . HIS A 1 78 ? 10.655 3.175 -6.771 1.00 71.44 78 HIS A O 1
ATOM 622 N N . ALA A 1 79 ? 12.036 4.200 -8.216 1.00 72.81 79 ALA A N 1
ATOM 623 C CA . ALA A 1 79 ? 11.001 4.910 -8.989 1.00 72.81 79 ALA A CA 1
ATOM 624 C C . ALA A 1 79 ? 9.775 4.070 -9.444 1.00 72.81 79 ALA A C 1
ATOM 626 O O . ALA A 1 79 ? 8.653 4.545 -9.251 1.00 72.81 79 ALA A O 1
ATOM 627 N N . PRO A 1 80 ? 9.914 2.837 -9.982 1.00 78.75 80 PRO A N 1
ATOM 628 C CA . PRO A 1 80 ? 8.758 2.040 -10.408 1.00 78.75 80 PRO A CA 1
ATOM 629 C C . PRO A 1 80 ? 7.837 1.626 -9.261 1.00 78.75 80 PRO A C 1
ATOM 631 O O . PRO A 1 80 ? 6.625 1.619 -9.438 1.00 78.75 80 PRO A O 1
ATOM 634 N N . PHE A 1 81 ? 8.371 1.324 -8.074 1.00 80.69 81 PHE A N 1
ATOM 635 C CA . PHE A 1 81 ? 7.536 0.929 -6.932 1.00 80.69 81 PHE A CA 1
ATOM 636 C C . PHE A 1 81 ? 6.717 2.109 -6.413 1.00 80.69 81 PHE A C 1
ATOM 638 O O . PHE A 1 81 ? 5.563 1.941 -6.032 1.00 80.69 81 PHE A O 1
ATOM 645 N N . TRP A 1 82 ? 7.291 3.315 -6.454 1.00 81.31 82 TRP A N 1
ATOM 646 C CA . TRP A 1 82 ? 6.562 4.547 -6.167 1.00 81.31 82 TRP A CA 1
ATOM 647 C C . TRP A 1 82 ? 5.397 4.757 -7.133 1.00 81.31 82 TRP A C 1
ATOM 649 O O . TRP A 1 82 ? 4.280 4.989 -6.680 1.00 81.31 82 TRP A O 1
ATOM 659 N N . GLN A 1 83 ? 5.652 4.666 -8.442 1.00 81.62 83 GLN A N 1
ATOM 660 C CA . GLN A 1 83 ? 4.628 4.887 -9.469 1.00 81.62 83 GLN A CA 1
ATOM 661 C C . GLN A 1 83 ? 3.500 3.871 -9.349 1.00 81.62 83 GLN A C 1
ATOM 663 O O . GLN A 1 83 ? 2.335 4.252 -9.313 1.00 81.62 83 GLN A O 1
ATOM 668 N N . PHE A 1 84 ? 3.865 2.604 -9.190 1.00 82.44 84 PHE A N 1
ATOM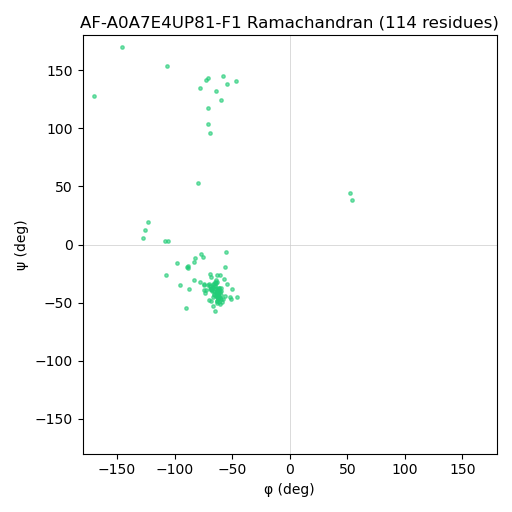 669 C CA . PHE A 1 84 ? 2.924 1.516 -9.008 1.00 82.44 84 PHE A CA 1
ATOM 670 C C . PHE A 1 84 ? 2.097 1.668 -7.720 1.00 82.44 84 PHE A C 1
ATOM 672 O O . PHE A 1 84 ? 0.875 1.559 -7.745 1.00 82.44 84 PHE A O 1
ATOM 679 N N . CYS A 1 85 ? 2.728 2.011 -6.591 1.00 86.25 85 CYS A N 1
ATOM 680 C CA . CYS A 1 85 ? 1.999 2.285 -5.348 1.00 86.25 85 CYS A CA 1
ATOM 681 C C . CYS A 1 85 ? 1.022 3.457 -5.514 1.00 86.25 85 CYS A C 1
ATOM 683 O O . CYS A 1 85 ? -0.115 3.393 -5.051 1.00 86.25 85 CYS A O 1
ATOM 685 N N . PHE A 1 86 ? 1.436 4.519 -6.213 1.00 85.31 86 PHE A N 1
ATOM 686 C CA . PHE A 1 86 ? 0.565 5.661 -6.481 1.00 85.31 86 PHE A CA 1
ATOM 687 C C . PHE A 1 86 ? -0.601 5.325 -7.404 1.00 85.31 86 PHE A C 1
ATOM 689 O O . PHE A 1 86 ? -1.699 5.845 -7.212 1.00 85.31 86 PHE A O 1
ATOM 696 N N . GLU A 1 87 ? -0.390 4.463 -8.392 1.00 84.19 87 GLU A N 1
ATOM 697 C CA . GLU A 1 87 ? -1.456 3.962 -9.254 1.00 84.19 87 GLU A CA 1
ATOM 698 C C . GLU A 1 87 ? -2.487 3.176 -8.443 1.00 84.19 87 GLU A C 1
ATOM 700 O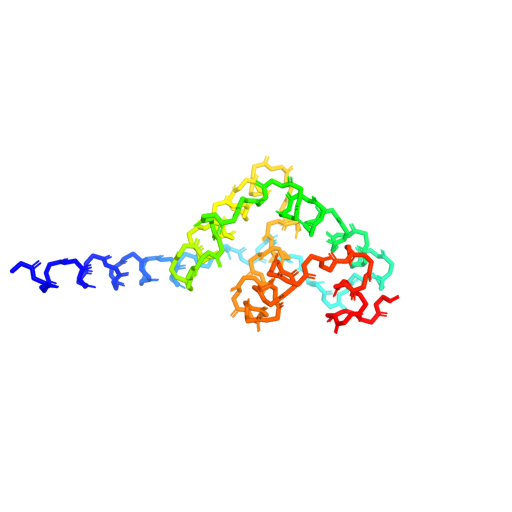 O . GLU A 1 87 ? -3.676 3.482 -8.521 1.00 84.19 87 GLU A O 1
ATOM 705 N N . LEU A 1 88 ? -2.037 2.262 -7.576 1.00 81.94 88 LEU A N 1
ATOM 706 C CA . LEU A 1 88 ? -2.920 1.542 -6.658 1.00 81.94 88 LEU A CA 1
ATOM 707 C C . LEU A 1 88 ? -3.698 2.501 -5.751 1.00 81.94 88 LEU A C 1
ATOM 709 O O . LEU A 1 88 ? -4.916 2.404 -5.635 1.00 81.94 88 LEU A O 1
ATOM 713 N N . TYR A 1 89 ? -3.008 3.474 -5.159 1.00 84.19 89 TYR A N 1
ATOM 714 C CA . TYR A 1 89 ? -3.611 4.477 -4.285 1.00 84.19 89 TYR A CA 1
ATOM 715 C C . TYR A 1 89 ? -4.630 5.382 -4.997 1.00 84.19 89 TYR A C 1
ATOM 717 O O . TYR A 1 89 ? -5.580 5.837 -4.369 1.00 84.19 89 TYR A O 1
ATOM 725 N N . THR A 1 90 ? -4.449 5.686 -6.284 1.00 81.69 90 THR A N 1
ATOM 726 C CA . THR A 1 90 ? -5.325 6.629 -7.005 1.00 81.69 90 THR A CA 1
ATOM 727 C C . THR A 1 90 ? -6.444 5.949 -7.785 1.00 81.69 90 THR A C 1
ATOM 729 O O . THR A 1 90 ? -7.536 6.509 -7.866 1.00 81.69 90 THR A O 1
ATOM 732 N N . SER A 1 91 ? -6.190 4.763 -8.339 1.00 82.94 91 SER A N 1
ATOM 733 C CA . SER A 1 91 ? -7.112 4.064 -9.246 1.00 82.94 91 SER A CA 1
ATOM 734 C C . SER A 1 91 ? -7.788 2.855 -8.601 1.00 82.94 91 SER A C 1
ATOM 736 O O . SER A 1 91 ? -8.908 2.527 -8.974 1.00 82.94 91 SER A O 1
ATOM 738 N N . HIS A 1 92 ? -7.151 2.242 -7.597 1.00 83.75 92 HIS A N 1
ATOM 739 C CA . HIS A 1 92 ? -7.609 1.004 -6.952 1.00 83.75 92 HIS A CA 1
ATOM 740 C C . HIS A 1 92 ? -7.801 1.152 -5.438 1.00 83.75 92 HIS A C 1
ATOM 742 O O . HIS A 1 92 ? -7.840 0.164 -4.710 1.00 83.75 92 HIS A O 1
ATOM 748 N N . PHE A 1 93 ? -7.937 2.386 -4.939 1.00 85.50 93 PHE A N 1
ATOM 749 C CA . PHE A 1 93 ? -7.988 2.672 -3.503 1.00 85.50 93 PHE A CA 1
ATOM 750 C C . PHE A 1 93 ? -9.003 1.810 -2.744 1.00 85.50 93 PHE A C 1
ATOM 752 O O . PHE A 1 93 ? -8.682 1.264 -1.693 1.00 85.50 93 PHE A O 1
ATOM 759 N N . GLN A 1 94 ? -10.222 1.688 -3.277 1.00 87.19 94 GLN A N 1
ATOM 760 C CA . GLN A 1 94 ? -11.298 0.964 -2.603 1.00 87.19 94 GLN A CA 1
ATOM 761 C C . GLN A 1 94 ? -10.984 -0.533 -2.482 1.00 87.19 94 GLN A C 1
ATOM 763 O O . GLN A 1 94 ? -11.170 -1.104 -1.412 1.00 87.19 94 GLN A O 1
ATOM 768 N N . GLU A 1 95 ? -10.454 -1.135 -3.548 1.00 87.12 95 GLU A N 1
ATOM 769 C CA . GLU A 1 95 ? -10.039 -2.542 -3.589 1.00 87.12 95 GLU A CA 1
ATOM 770 C C . GLU A 1 95 ? -8.903 -2.791 -2.589 1.00 87.12 95 GLU A C 1
ATOM 772 O O . GLU A 1 95 ? -9.008 -3.662 -1.728 1.00 87.12 95 GLU A O 1
ATOM 777 N N . VAL A 1 96 ? -7.878 -1.931 -2.608 1.00 86.06 96 VAL A N 1
ATOM 778 C CA . VAL A 1 96 ? -6.744 -1.988 -1.672 1.00 86.06 96 VAL A CA 1
ATOM 779 C C . VAL A 1 96 ? -7.221 -1.850 -0.221 1.00 86.06 96 VAL A C 1
ATOM 781 O O . VAL A 1 96 ? -6.765 -2.570 0.666 1.00 86.06 96 VAL A O 1
ATOM 784 N N . TRP A 1 97 ? -8.139 -0.922 0.059 1.00 88.12 97 TRP A N 1
ATOM 785 C CA . TRP A 1 97 ? -8.652 -0.716 1.413 1.00 88.12 97 TRP A CA 1
ATOM 786 C C . TRP A 1 97 ? -9.497 -1.897 1.898 1.00 88.12 97 TRP A C 1
ATOM 788 O O . TRP A 1 97 ? -9.410 -2.282 3.069 1.00 88.12 97 TRP A O 1
ATOM 798 N N . ASP A 1 98 ? -10.293 -2.498 1.018 1.00 87.69 98 ASP A N 1
ATOM 799 C CA . ASP A 1 98 ? -11.056 -3.701 1.334 1.00 87.69 98 ASP A CA 1
ATOM 800 C C . ASP A 1 98 ? -10.133 -4.898 1.607 1.00 87.69 98 ASP A C 1
ATOM 802 O O . ASP A 1 98 ? -10.343 -5.598 2.601 1.00 87.69 98 ASP A O 1
ATOM 806 N N . ASP A 1 99 ? -9.047 -5.052 0.848 1.00 87.06 99 ASP A N 1
ATOM 807 C CA . ASP A 1 99 ? -8.023 -6.077 1.085 1.00 87.06 99 ASP A CA 1
ATOM 808 C C . ASP A 1 99 ? -7.310 -5.892 2.432 1.00 87.06 99 ASP A C 1
ATOM 810 O O . ASP A 1 99 ? -7.115 -6.858 3.183 1.00 87.06 99 ASP A O 1
ATOM 814 N N . LEU A 1 100 ? -6.984 -4.641 2.785 1.00 84.00 100 LEU A N 1
ATOM 815 C CA . LEU A 1 100 ? -6.375 -4.295 4.072 1.00 84.00 100 LEU A CA 1
ATOM 816 C C . LEU A 1 100 ? -7.287 -4.643 5.256 1.00 84.00 100 LEU A C 1
ATOM 818 O O . LEU A 1 100 ? -6.810 -5.118 6.287 1.00 84.00 100 LEU A O 1
ATOM 822 N N . LYS A 1 101 ? -8.603 -4.440 5.118 1.00 86.44 101 LYS A N 1
ATOM 823 C CA . LYS A 1 101 ? -9.594 -4.833 6.138 1.00 86.44 101 LYS A CA 1
ATOM 824 C C . LYS A 1 101 ? -9.827 -6.343 6.164 1.00 86.44 101 LYS A C 1
ATOM 826 O O . LYS A 1 101 ? -10.076 -6.904 7.230 1.00 86.44 101 LYS A O 1
ATOM 831 N N . GLY A 1 102 ? -9.776 -6.986 5.000 1.00 80.06 102 GLY A N 1
ATOM 832 C CA . GLY A 1 102 ? -10.068 -8.404 4.807 1.00 80.06 102 GLY A CA 1
ATOM 833 C C . GLY A 1 102 ? -8.950 -9.350 5.239 1.00 80.06 102 GLY A C 1
ATOM 834 O O . GLY A 1 102 ? -9.177 -10.559 5.266 1.00 80.06 102 GLY A O 1
ATOM 835 N N . ASN A 1 103 ? -7.768 -8.828 5.595 1.00 71.44 103 ASN A N 1
ATOM 836 C CA . ASN A 1 103 ? -6.566 -9.624 5.867 1.00 71.44 103 ASN A CA 1
ATOM 837 C C . ASN A 1 103 ? -6.259 -10.587 4.702 1.00 71.44 103 ASN A C 1
ATOM 839 O O . ASN A 1 103 ? -6.006 -11.781 4.894 1.00 71.44 103 ASN A O 1
ATOM 843 N N . VAL A 1 104 ? -6.362 -10.062 3.478 1.00 81.75 104 VAL A N 1
ATOM 844 C CA . VAL A 1 104 ? -6.128 -10.807 2.239 1.00 81.75 104 VAL A CA 1
ATOM 845 C C . VAL A 1 104 ? -4.635 -11.107 2.100 1.00 81.75 104 VAL A C 1
ATOM 847 O O . VAL A 1 104 ? -3.780 -10.307 2.482 1.00 81.75 104 VAL A O 1
ATOM 850 N N . SER A 1 105 ? -4.292 -12.287 1.578 1.00 82.06 105 SER A N 1
ATOM 851 C CA . SER A 1 105 ? -2.894 -12.614 1.309 1.00 82.06 105 SER A CA 1
ATOM 852 C C . SER A 1 105 ? -2.386 -11.822 0.103 1.00 82.06 105 SER A C 1
ATOM 854 O O . SER A 1 105 ? -3.088 -11.672 -0.895 1.00 82.06 105 SER A O 1
ATOM 856 N N . VAL A 1 106 ? -1.136 -11.359 0.176 1.00 80.62 106 VAL A N 1
ATOM 857 C CA . VAL A 1 106 ? -0.476 -10.583 -0.890 1.00 80.62 106 VAL A CA 1
ATOM 858 C C . VAL A 1 106 ? -0.673 -11.196 -2.293 1.00 80.62 106 VAL A C 1
ATOM 860 O O . VAL A 1 106 ? -1.057 -10.456 -3.197 1.00 80.62 106 VAL A O 1
ATOM 863 N N . PRO A 1 107 ? -0.514 -12.523 -2.505 1.00 77.00 107 PRO A N 1
ATOM 864 C CA . PRO A 1 107 ? -0.703 -13.109 -3.832 1.00 77.00 107 PRO A CA 1
ATOM 865 C C . PRO A 1 107 ? -2.144 -13.007 -4.351 1.00 77.00 107 PRO A C 1
ATOM 867 O O . PRO A 1 107 ? -2.350 -12.848 -5.548 1.00 77.00 107 PRO A O 1
ATOM 870 N N . VAL A 1 108 ? -3.146 -13.077 -3.467 1.00 77.38 108 VAL A N 1
ATOM 871 C CA . VAL A 1 108 ? -4.567 -13.001 -3.850 1.00 77.38 108 VAL A CA 1
ATOM 872 C C . VAL A 1 108 ? -4.953 -11.575 -4.235 1.00 77.38 108 VAL A C 1
ATOM 874 O O . VAL A 1 108 ? -5.631 -11.387 -5.242 1.00 77.38 108 VAL A O 1
ATOM 877 N N . ALA A 1 109 ? -4.475 -10.579 -3.485 1.00 80.81 109 ALA A N 1
ATOM 878 C CA . ALA A 1 109 ? -4.679 -9.171 -3.824 1.00 80.81 109 ALA A CA 1
ATOM 879 C C . ALA A 1 109 ? -4.046 -8.829 -5.187 1.00 80.81 109 ALA A C 1
ATOM 881 O O . ALA A 1 109 ? -4.678 -8.232 -6.060 1.00 80.81 109 ALA A O 1
ATOM 882 N N . CYS A 1 110 ? -2.817 -9.300 -5.422 1.00 81.31 110 CYS A N 1
ATOM 883 C CA . CYS A 1 110 ? -2.123 -9.089 -6.691 1.00 81.31 110 CYS A CA 1
ATOM 884 C C . CYS A 1 110 ? -2.778 -9.813 -7.877 1.00 81.31 110 CYS A C 1
ATOM 886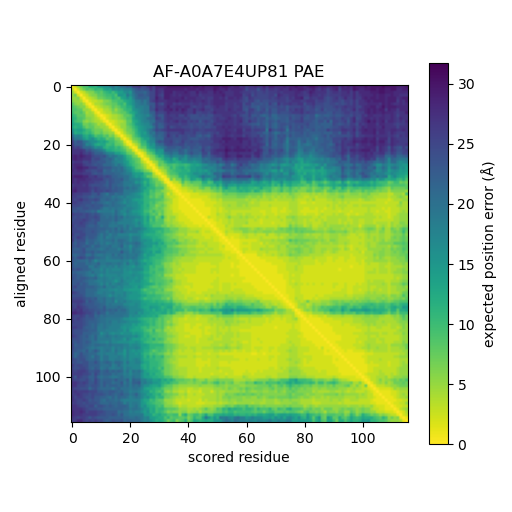 O O . CYS A 1 110 ? -2.818 -9.260 -8.978 1.00 81.31 110 CYS A O 1
ATOM 888 N N . ALA A 1 111 ? -3.341 -11.004 -7.656 1.00 76.94 111 ALA A N 1
ATOM 889 C CA . ALA A 1 111 ? -4.111 -11.720 -8.669 1.00 76.94 111 ALA A CA 1
ATOM 890 C C . ALA A 1 111 ? -5.374 -10.955 -9.091 1.00 76.94 111 ALA A C 1
ATOM 892 O O . ALA A 1 111 ? -5.667 -10.839 -10.282 1.00 76.94 111 ALA A O 1
ATOM 893 N N . GLY A 1 112 ? -6.095 -10.376 -8.123 1.00 71.62 112 GLY A N 1
ATOM 894 C CA . GLY A 1 112 ? -7.307 -9.595 -8.378 1.00 71.62 112 GLY A CA 1
ATOM 895 C C . GLY A 1 112 ? -7.059 -8.317 -9.183 1.00 71.62 112 GLY A C 1
ATOM 896 O O . GLY A 1 112 ? -7.878 -7.960 -10.026 1.00 71.62 112 GLY A O 1
ATOM 897 N N . LEU A 1 113 ? -5.919 -7.662 -8.957 1.00 70.00 113 LEU A N 1
ATOM 898 C CA . LEU A 1 113 ? -5.591 -6.375 -9.575 1.00 70.00 113 LEU A CA 1
ATOM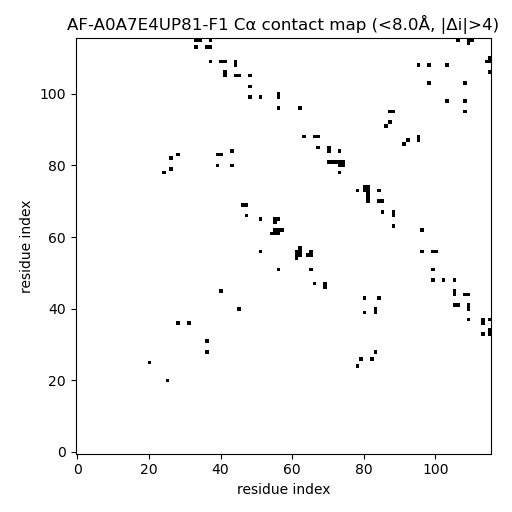 899 C C . LEU A 1 113 ? -4.915 -6.482 -10.943 1.00 70.00 113 LEU A C 1
ATOM 901 O O . LEU A 1 113 ? -5.167 -5.657 -11.818 1.00 70.00 113 LEU A O 1
ATOM 905 N N . LEU A 1 114 ? -4.028 -7.463 -11.126 1.00 67.75 114 LEU A N 1
ATOM 906 C CA . LEU A 1 114 ? -3.116 -7.502 -12.278 1.00 67.75 114 LEU A CA 1
ATOM 907 C C . LEU A 1 114 ? -3.143 -8.816 -13.054 1.00 67.75 114 LEU A C 1
ATOM 909 O O . LEU A 1 114 ? -2.339 -8.986 -13.970 1.00 67.75 114 LEU A O 1
ATOM 913 N N . ALA A 1 115 ? -4.052 -9.734 -12.707 1.00 58.38 115 ALA A N 1
ATOM 914 C CA . ALA A 1 115 ? -4.090 -11.086 -13.263 1.00 58.38 115 ALA A CA 1
ATOM 915 C C . ALA A 1 115 ? -2.750 -11.833 -13.112 1.00 58.38 115 ALA A C 1
ATOM 917 O O . ALA A 1 115 ? -2.319 -12.566 -14.008 1.00 58.38 115 ALA A O 1
ATOM 918 N N . CYS A 1 116 ? -2.109 -11.625 -11.961 1.00 61.06 116 CYS A N 1
ATOM 919 C CA . CYS A 1 116 ? -1.216 -12.613 -11.371 1.00 61.06 116 CYS A CA 1
ATOM 920 C C . CYS A 1 116 ? -2.018 -13.888 -11.010 1.00 61.06 116 CYS A C 1
ATOM 922 O O . CYS A 1 116 ? -1.373 -14.940 -10.860 1.00 61.06 116 CYS A O 1
#

InterPro domains:
  IPR008139 Saposin B type domain [PS50015] (34-116)
  IPR0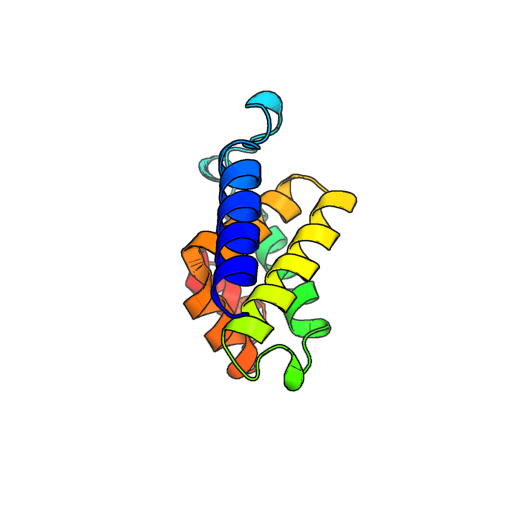11001 Saposin-like [SSF47862] (37-116)

Radius of gyration: 15.2 Å; Cα contacts (8 Å, |Δi|>4): 77; chains: 1; bounding box: 28×41×35 Å